Protein AF-A0A967KFQ9-F1 (afdb_monomer)

Radius of gyration: 28.05 Å; Cα contacts (8 Å, |Δi|>4): 22; chains: 1; bounding box: 62×22×81 Å

Foldseek 3Di:
DPPVVVVVVVVVVVVVVVVVVVVVVLVVVLVVVVVVVVVVVVVVLVVLVVVLVVLVVVLVCCVVLPDPSSVVSPCVPVSVVSVVVSVVSVVVSVCCVVPVVVPDDRDRD

Nearest PDB structures (foldseek):
  8cwy-assembly1_R  TM=4.198E-01  e=6.463E+00  synthetic construct

pLDDT: mean 77.13, std 8.77, range [54.19, 89.88]

Secondary structure (DSSP, 8-state):
--HHHHHHHHHHHHHHHHHHHHHHHHHHHHHHHHHHHHHHHHHHHHHHHHHHHHHHHHHHHHHTT-HHHHHH---HHHHHHHHHHHHHHHHHHHHHHH-GGGT------

Solvent-accessible surface area (backbone atoms only — not comparable to full-atom values): 6215 Å² total; per-residue (Å²): 129,66,68,68,56,53,54,54,49,52,52,55,51,50,52,54,50,51,55,57,58,53,52,50,59,49,52,53,50,52,51,54,52,50,53,53,50,54,56,50,48,56,53,50,50,59,48,50,54,51,51,46,56,52,48,53,54,51,50,56,40,39,76,71,44,51,66,75,58,21,75,60,54,90,47,66,66,58,59,54,52,50,52,52,51,48,55,53,48,53,53,49,54,51,47,42,72,77,41,45,70,83,80,52,81,83,82,83,124

Structure (mmCIF, N/CA/C/O backbone):
data_AF-A0A967KFQ9-F1
#
_entry.id   AF-A0A967KFQ9-F1
#
loop_
_atom_site.group_PDB
_atom_site.id
_atom_site.type_symbol
_atom_site.label_atom_id
_atom_site.label_alt_id
_atom_site.label_comp_id
_atom_site.label_asym_id
_atom_site.label_entity_id
_atom_site.label_seq_id
_atom_site.pdbx_PDB_ins_code
_atom_site.Cartn_x
_atom_site.Cartn_y
_atom_site.Cartn_z
_atom_site.occupancy
_atom_site.B_iso_or_equiv
_atom_site.auth_seq_id
_atom_site.auth_comp_id
_atom_site.auth_asym_id
_atom_site.auth_atom_id
_atom_site.pdbx_PDB_model_num
ATOM 1 N N . ALA A 1 1 ? 44.149 -0.921 -49.769 1.00 62.38 1 ALA A N 1
ATOM 2 C CA . ALA A 1 1 ? 43.468 -0.084 -48.752 1.00 62.38 1 ALA A CA 1
ATOM 3 C C . ALA A 1 1 ? 42.107 -0.629 -48.264 1.00 62.38 1 ALA A C 1
ATOM 5 O O . ALA A 1 1 ? 41.579 -0.087 -47.302 1.00 62.38 1 ALA A O 1
ATOM 6 N N . GLY A 1 2 ? 41.524 -1.682 -48.868 1.00 64.81 2 GLY A N 1
ATOM 7 C CA . GLY A 1 2 ? 40.179 -2.175 -48.503 1.00 64.81 2 GLY A CA 1
ATOM 8 C C . GLY A 1 2 ? 40.092 -3.061 -47.248 1.00 64.81 2 GLY A C 1
ATOM 9 O O . GLY A 1 2 ? 39.127 -2.945 -46.501 1.00 64.81 2 GLY A O 1
ATOM 10 N N . GLY A 1 3 ? 41.106 -3.890 -46.969 1.00 75.50 3 GLY A N 1
ATOM 11 C CA . GLY A 1 3 ? 41.063 -4.866 -45.864 1.00 75.50 3 GLY A CA 1
ATOM 12 C C . GLY A 1 3 ? 40.924 -4.244 -44.468 1.00 75.50 3 GLY A C 1
ATOM 13 O O . GLY A 1 3 ? 40.072 -4.661 -43.696 1.00 75.50 3 GLY A O 1
ATOM 14 N N . ALA A 1 4 ? 41.673 -3.176 -44.177 1.00 75.75 4 ALA A N 1
ATOM 15 C CA . ALA A 1 4 ? 41.640 -2.511 -42.868 1.00 75.75 4 ALA A CA 1
ATOM 16 C C . ALA A 1 4 ? 40.273 -1.880 -42.529 1.00 75.75 4 ALA A C 1
ATOM 18 O O . ALA A 1 4 ? 39.891 -1.807 -41.363 1.00 75.75 4 ALA A O 1
ATOM 19 N N . ARG A 1 5 ? 39.509 -1.448 -43.543 1.00 76.31 5 ARG A N 1
ATOM 20 C CA . ARG A 1 5 ? 38.165 -0.879 -43.349 1.00 76.31 5 ARG A CA 1
ATOM 21 C C . ARG A 1 5 ? 37.129 -1.946 -43.005 1.00 76.31 5 ARG A C 1
ATOM 23 O O . ARG A 1 5 ? 36.258 -1.685 -42.181 1.00 76.31 5 ARG A O 1
ATOM 30 N N . LEU A 1 6 ? 37.242 -3.136 -43.596 1.00 80.94 6 LEU A N 1
ATOM 31 C CA . LEU A 1 6 ? 36.346 -4.250 -43.297 1.00 80.94 6 LEU A CA 1
ATOM 32 C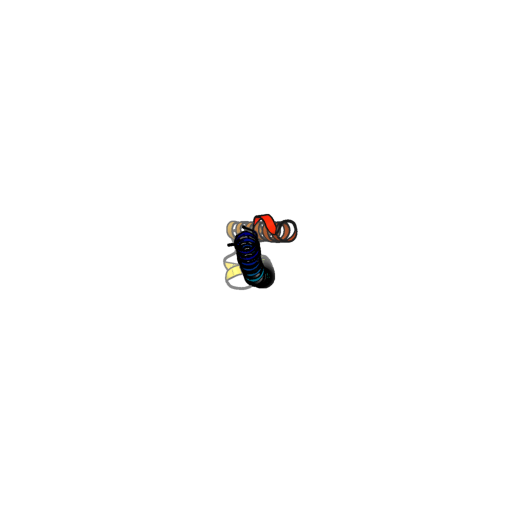 C . LEU A 1 6 ? 36.561 -4.750 -41.864 1.00 80.94 6 LEU A C 1
ATOM 34 O O . LEU A 1 6 ? 35.598 -4.897 -41.119 1.00 80.94 6 LEU A O 1
ATOM 38 N N . THR A 1 7 ? 37.817 -4.911 -41.441 1.00 84.94 7 THR A N 1
ATOM 39 C CA . THR A 1 7 ? 38.153 -5.333 -40.073 1.00 84.94 7 THR A CA 1
ATOM 40 C C . THR A 1 7 ? 37.659 -4.333 -39.026 1.00 84.94 7 THR A C 1
ATOM 42 O O . THR A 1 7 ? 37.055 -4.735 -38.038 1.00 84.94 7 THR A O 1
ATOM 45 N N . ALA A 1 8 ? 37.828 -3.027 -39.262 1.00 81.38 8 ALA A N 1
ATOM 46 C CA . ALA A 1 8 ? 37.325 -1.995 -38.354 1.00 81.38 8 ALA A CA 1
ATOM 47 C C . ALA A 1 8 ? 35.787 -1.969 -38.266 1.00 81.38 8 ALA A C 1
ATOM 49 O O . ALA A 1 8 ? 35.234 -1.695 -37.202 1.00 81.38 8 ALA A O 1
ATOM 50 N N . SER A 1 9 ? 35.093 -2.262 -39.371 1.00 84.56 9 SER A N 1
ATOM 51 C CA . SER A 1 9 ? 33.630 -2.367 -39.380 1.00 84.56 9 SER A CA 1
ATOM 52 C C . SER A 1 9 ? 33.153 -3.591 -38.603 1.00 84.56 9 SER A C 1
ATOM 54 O O . SER A 1 9 ? 32.226 -3.480 -37.807 1.00 84.56 9 SER A O 1
ATOM 56 N N . LEU A 1 10 ? 33.799 -4.744 -38.790 1.00 84.38 10 LEU A N 1
ATOM 57 C CA . LEU A 1 10 ? 33.460 -5.974 -38.073 1.00 84.38 10 LEU A CA 1
ATOM 58 C C . LEU A 1 10 ? 33.674 -5.819 -36.565 1.00 84.38 10 LEU A C 1
ATOM 60 O O . LEU A 1 10 ? 32.787 -6.171 -35.796 1.00 84.38 10 LEU A O 1
ATOM 64 N N . ASN A 1 11 ? 34.782 -5.199 -36.153 1.00 87.25 11 ASN A N 1
ATOM 65 C CA . ASN A 1 11 ? 35.071 -4.979 -34.736 1.00 87.25 11 ASN A CA 1
ATOM 66 C C . ASN A 1 11 ? 34.042 -4.054 -34.071 1.00 87.25 11 ASN A C 1
ATOM 68 O O . ASN A 1 11 ? 33.570 -4.336 -32.981 1.00 87.25 11 ASN A O 1
ATOM 72 N N . ARG A 1 12 ? 33.622 -2.985 -34.762 1.00 81.00 12 ARG A N 1
ATOM 73 C CA . ARG A 1 12 ? 32.589 -2.065 -34.258 1.00 81.00 12 ARG A CA 1
ATOM 74 C C . ARG A 1 12 ? 31.212 -2.723 -34.147 1.00 81.00 12 ARG A C 1
ATOM 76 O O . ARG A 1 12 ? 30.418 -2.358 -33.289 1.00 81.00 12 ARG A O 1
ATOM 83 N N . THR A 1 13 ? 30.921 -3.664 -35.042 1.00 84.31 13 THR A N 1
ATOM 84 C CA . THR A 1 13 ? 29.655 -4.408 -35.011 1.00 84.31 13 THR A CA 1
ATOM 85 C C . THR A 1 13 ? 29.659 -5.433 -33.875 1.00 84.31 13 THR A C 1
ATOM 87 O O . THR A 1 13 ? 28.629 -5.620 -33.242 1.00 84.31 13 THR A O 1
ATOM 90 N N . ALA A 1 14 ? 30.808 -6.052 -33.583 1.00 78.38 14 ALA A N 1
ATOM 91 C CA . ALA A 1 14 ? 30.977 -6.950 -32.440 1.00 78.38 14 ALA A CA 1
ATOM 92 C C . ALA A 1 14 ? 30.799 -6.212 -31.101 1.00 78.38 14 ALA A C 1
ATOM 94 O O . ALA A 1 14 ? 29.997 -6.654 -30.287 1.00 78.38 14 ALA A O 1
ATOM 95 N N . ASP A 1 15 ? 31.430 -5.044 -30.947 1.00 79.88 15 ASP A N 1
ATOM 96 C CA . ASP A 1 15 ? 31.256 -4.158 -29.782 1.00 79.88 15 ASP A CA 1
ATOM 97 C C . ASP A 1 15 ? 29.777 -3.801 -29.564 1.00 79.88 15 ASP A C 1
ATOM 99 O O . ASP A 1 15 ? 29.230 -3.953 -28.476 1.00 79.88 15 ASP A O 1
ATOM 103 N N . GLY A 1 16 ? 29.086 -3.380 -30.632 1.00 74.31 16 GLY A N 1
ATOM 104 C CA . GLY A 1 16 ? 27.672 -3.011 -30.552 1.00 74.31 16 GLY A CA 1
ATOM 105 C C . GLY A 1 16 ? 26.743 -4.182 -30.214 1.00 74.31 16 GLY A C 1
ATOM 106 O O . GLY A 1 16 ? 25.695 -3.968 -29.606 1.00 74.31 16 GLY A O 1
ATOM 107 N N . LEU A 1 17 ? 27.110 -5.411 -30.589 1.00 74.31 17 LEU A N 1
ATOM 108 C CA . LEU A 1 17 ? 26.368 -6.621 -30.227 1.00 74.31 17 LEU A CA 1
ATOM 109 C C . LEU A 1 17 ? 26.605 -7.027 -28.769 1.00 74.31 17 LEU A C 1
ATOM 111 O O . LEU A 1 17 ? 25.668 -7.495 -28.131 1.00 74.31 17 LEU A O 1
ATOM 115 N N . GLU A 1 18 ? 27.809 -6.826 -28.239 1.00 68.12 18 GLU A N 1
ATOM 116 C CA . GLU A 1 18 ? 28.143 -7.079 -26.833 1.00 68.12 18 GLU A CA 1
ATOM 117 C C . GLU A 1 18 ? 27.394 -6.111 -25.913 1.00 68.12 18 GLU A C 1
ATOM 119 O O . GLU A 1 18 ? 26.659 -6.549 -25.034 1.00 68.12 18 GLU A O 1
ATOM 124 N N . THR A 1 19 ? 27.418 -4.810 -26.218 1.00 69.25 19 THR A N 1
ATOM 125 C CA . THR A 1 19 ? 26.641 -3.811 -25.463 1.00 69.25 19 THR A CA 1
ATOM 126 C C . THR A 1 19 ? 25.128 -4.062 -25.555 1.00 69.25 19 THR A C 1
ATOM 128 O O . THR A 1 19 ? 24.396 -3.889 -24.581 1.00 69.25 19 THR A O 1
ATOM 131 N N . ALA A 1 20 ? 24.626 -4.504 -26.716 1.00 64.62 20 ALA A N 1
ATOM 132 C CA . ALA A 1 20 ? 23.217 -4.876 -26.869 1.00 64.62 20 ALA A CA 1
ATOM 133 C C . ALA A 1 20 ? 22.857 -6.159 -26.096 1.00 64.62 20 ALA A C 1
ATOM 135 O O . ALA A 1 20 ? 21.733 -6.286 -25.605 1.00 64.62 20 ALA A O 1
ATOM 136 N N . ALA A 1 21 ? 23.795 -7.101 -25.977 1.00 66.62 21 ALA A N 1
ATOM 137 C CA . ALA A 1 21 ? 23.633 -8.318 -25.193 1.00 66.62 21 ALA A CA 1
ATOM 138 C C . ALA A 1 21 ? 23.710 -8.057 -23.679 1.00 66.62 21 ALA A C 1
ATOM 140 O O . ALA A 1 21 ? 23.044 -8.767 -22.933 1.00 66.62 21 ALA A O 1
ATOM 141 N N . GLU A 1 22 ? 24.447 -7.037 -23.230 1.00 67.00 22 GLU A N 1
ATOM 142 C CA . GLU A 1 22 ? 24.538 -6.600 -21.825 1.00 67.00 22 GLU A CA 1
ATOM 143 C C . GLU A 1 22 ? 23.301 -5.817 -21.354 1.00 67.00 22 GLU A C 1
ATOM 145 O O . GLU A 1 22 ? 22.837 -6.002 -20.227 1.00 67.00 22 GLU A O 1
ATOM 150 N N . ALA A 1 23 ? 22.677 -5.037 -22.242 1.00 67.75 23 ALA A N 1
ATOM 151 C CA . ALA A 1 23 ? 21.453 -4.297 -21.925 1.00 67.75 23 ALA A CA 1
ATOM 152 C C . ALA A 1 23 ? 20.238 -5.209 -21.623 1.00 67.75 23 ALA A C 1
ATOM 154 O O . ALA A 1 23 ? 19.317 -4.825 -20.899 1.00 67.75 23 ALA A O 1
ATOM 155 N N . GLY A 1 24 ? 20.206 -6.431 -22.170 1.00 77.00 24 GLY A N 1
ATOM 156 C CA . GLY A 1 24 ? 19.116 -7.396 -21.955 1.00 77.00 24 GLY A CA 1
ATOM 157 C C . GLY A 1 24 ? 19.013 -7.925 -20.510 1.00 77.00 24 GLY A C 1
ATOM 158 O O . GLY A 1 24 ? 17.931 -7.863 -19.916 1.00 77.00 24 GLY A O 1
ATOM 159 N N . PRO A 1 25 ? 20.106 -8.444 -19.920 1.00 78.94 25 PRO A N 1
ATOM 160 C CA . PRO A 1 25 ? 20.179 -8.883 -18.526 1.00 78.94 25 PRO A CA 1
ATOM 161 C C . PRO A 1 25 ? 19.854 -7.790 -17.503 1.00 78.94 25 PRO A C 1
ATOM 163 O O . PRO A 1 25 ? 19.196 -8.064 -16.494 1.00 78.94 25 PRO A O 1
ATOM 166 N N . GLU A 1 26 ? 20.286 -6.556 -17.757 1.00 79.69 26 GLU A N 1
ATOM 167 C CA . GLU A 1 26 ? 20.023 -5.404 -16.890 1.00 79.69 26 GLU A CA 1
ATOM 168 C C . GLU A 1 26 ? 18.538 -5.035 -16.898 1.00 79.69 26 GLU A C 1
ATOM 170 O O . GLU A 1 26 ? 17.919 -4.933 -15.836 1.00 79.69 26 GLU A O 1
ATOM 175 N N . ALA A 1 27 ? 17.926 -4.952 -18.085 1.00 79.19 27 ALA A N 1
ATOM 176 C CA . ALA A 1 27 ? 16.492 -4.720 -18.227 1.00 79.19 27 ALA A CA 1
ATOM 177 C C . ALA A 1 27 ? 15.661 -5.826 -17.552 1.00 79.19 27 ALA A C 1
ATOM 179 O O . ALA A 1 27 ? 14.718 -5.532 -16.814 1.00 79.19 27 ALA A O 1
ATOM 180 N N . ALA A 1 28 ? 16.036 -7.098 -17.731 1.00 77.12 28 ALA A N 1
ATOM 181 C CA . ALA A 1 28 ? 15.375 -8.223 -17.067 1.00 77.12 28 ALA A CA 1
ATOM 182 C C . ALA A 1 28 ? 15.493 -8.142 -15.534 1.00 77.12 28 ALA A C 1
ATOM 184 O O . ALA A 1 28 ? 14.523 -8.381 -14.811 1.00 77.12 28 ALA A O 1
ATOM 185 N N . SER A 1 29 ? 16.663 -7.744 -15.031 1.00 82.69 29 SER A N 1
ATOM 186 C CA . SER A 1 29 ? 16.905 -7.560 -13.598 1.00 82.69 29 SER A CA 1
ATOM 187 C C . SER A 1 29 ? 16.116 -6.380 -13.024 1.00 82.69 29 SER A C 1
ATOM 189 O O . SER A 1 29 ? 15.581 -6.477 -11.918 1.00 82.69 29 SER A O 1
ATOM 191 N N . ALA A 1 30 ? 16.002 -5.277 -13.767 1.00 78.88 30 ALA A N 1
ATOM 192 C CA . ALA A 1 30 ? 15.198 -4.120 -13.385 1.00 78.88 30 ALA A CA 1
ATOM 193 C C . ALA A 1 30 ? 13.704 -4.473 -13.297 1.00 78.88 30 ALA A C 1
ATOM 195 O O . ALA A 1 30 ? 13.048 -4.112 -12.318 1.00 78.88 30 ALA A O 1
ATOM 196 N N . ILE A 1 31 ? 13.191 -5.244 -14.262 1.00 82.69 31 ILE A N 1
ATOM 197 C CA . ILE A 1 31 ? 11.809 -5.746 -14.257 1.00 82.69 31 ILE A CA 1
ATOM 198 C C . ILE A 1 31 ? 11.576 -6.667 -13.052 1.00 82.69 31 ILE A C 1
ATOM 200 O O . ILE A 1 31 ? 10.644 -6.444 -12.283 1.00 82.69 31 ILE A O 1
ATOM 204 N N . ALA A 1 32 ? 12.466 -7.632 -12.804 1.00 81.94 32 ALA A N 1
ATOM 205 C CA . ALA A 1 32 ? 12.342 -8.543 -11.663 1.00 81.94 32 ALA A CA 1
ATOM 206 C C . ALA A 1 32 ? 12.352 -7.805 -10.306 1.00 81.94 32 ALA A C 1
ATOM 208 O O . ALA A 1 32 ? 11.592 -8.138 -9.390 1.00 81.94 32 ALA A O 1
ATOM 209 N N . ARG A 1 33 ? 13.184 -6.762 -10.166 1.00 85.94 33 ARG A N 1
ATOM 210 C CA . ARG A 1 33 ? 13.193 -5.893 -8.976 1.00 85.94 33 ARG A CA 1
ATOM 211 C C . ARG A 1 33 ? 11.886 -5.113 -8.835 1.00 85.94 33 ARG A C 1
ATOM 213 O O . ARG A 1 33 ? 11.358 -5.038 -7.720 1.00 85.94 33 ARG A O 1
ATOM 220 N N . ALA A 1 34 ? 11.351 -4.572 -9.930 1.00 79.75 34 ALA A N 1
ATOM 221 C CA . ALA A 1 34 ? 10.066 -3.877 -9.934 1.00 79.75 34 ALA A CA 1
ATOM 222 C C . ALA A 1 34 ? 8.930 -4.811 -9.483 1.00 79.75 34 ALA A C 1
ATOM 224 O O . ALA A 1 34 ? 8.210 -4.471 -8.543 1.00 79.75 34 ALA A O 1
ATOM 225 N N . ASP A 1 35 ? 8.848 -6.023 -10.037 1.00 80.62 35 ASP A N 1
ATOM 226 C CA . ASP A 1 35 ? 7.853 -7.031 -9.648 1.00 80.62 35 ASP A CA 1
ATOM 227 C C . ASP A 1 35 ? 7.947 -7.390 -8.159 1.00 80.62 35 ASP A C 1
ATOM 229 O O . ASP A 1 35 ? 6.941 -7.420 -7.444 1.00 80.62 35 ASP A O 1
ATOM 233 N N . SER A 1 36 ? 9.165 -7.604 -7.651 1.00 85.50 36 SER A N 1
ATOM 234 C CA . SER A 1 36 ? 9.379 -7.920 -6.233 1.00 85.50 36 SER A CA 1
ATOM 235 C C . SER A 1 36 ? 8.954 -6.776 -5.300 1.00 85.50 36 SER A C 1
ATOM 237 O O . SER A 1 36 ? 8.403 -7.012 -4.216 1.00 85.50 36 SER A O 1
ATOM 239 N N . THR A 1 37 ? 9.153 -5.531 -5.738 1.00 86.44 37 THR A N 1
ATOM 240 C 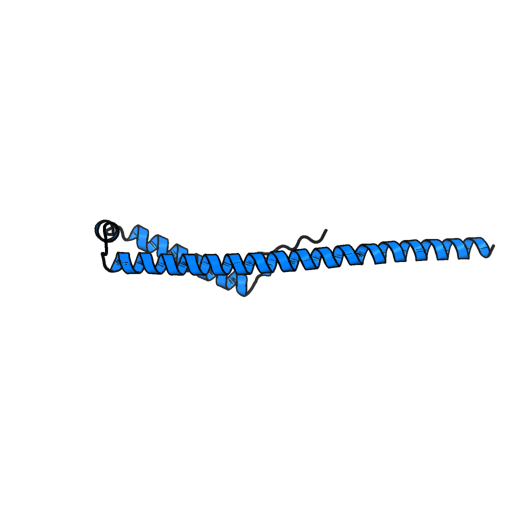CA . THR A 1 37 ? 8.767 -4.328 -4.997 1.00 86.44 37 THR A CA 1
ATOM 241 C C . THR A 1 37 ? 7.248 -4.181 -4.987 1.00 86.44 37 THR A C 1
ATOM 243 O O . THR A 1 37 ? 6.665 -3.999 -3.919 1.00 86.44 37 THR A O 1
ATOM 246 N N . LEU A 1 38 ? 6.585 -4.364 -6.132 1.00 81.06 38 LEU A N 1
ATOM 247 C CA . LEU A 1 38 ? 5.122 -4.363 -6.231 1.00 81.06 38 LEU A CA 1
ATOM 248 C C . LEU A 1 38 ? 4.494 -5.452 -5.349 1.00 81.06 38 LEU A C 1
ATOM 250 O O . LEU A 1 38 ? 3.553 -5.188 -4.599 1.00 81.06 38 LEU A O 1
ATOM 254 N N . ALA A 1 39 ? 5.059 -6.661 -5.353 1.00 85.88 39 ALA A N 1
ATOM 255 C CA . ALA A 1 39 ? 4.600 -7.742 -4.486 1.00 85.88 39 ALA A CA 1
ATOM 256 C C . ALA A 1 39 ? 4.777 -7.415 -2.991 1.00 85.88 39 ALA A C 1
ATOM 258 O O . ALA A 1 39 ? 3.936 -7.779 -2.166 1.00 85.88 39 ALA A O 1
ATOM 259 N N . SER A 1 40 ? 5.865 -6.738 -2.617 1.00 88.12 40 SER A N 1
ATOM 260 C CA . SER A 1 40 ? 6.102 -6.298 -1.236 1.00 88.12 40 SER A CA 1
ATOM 261 C C . SER A 1 40 ? 5.101 -5.225 -0.808 1.00 88.12 40 SER A C 1
ATOM 263 O O . SER A 1 40 ? 4.550 -5.310 0.286 1.00 88.12 40 SER A O 1
ATOM 265 N N . LEU A 1 41 ? 4.781 -4.280 -1.692 1.00 82.44 41 LEU A N 1
ATOM 266 C CA . LEU A 1 41 ? 3.789 -3.236 -1.430 1.00 82.44 41 LEU A CA 1
ATOM 267 C C . LEU A 1 41 ? 2.383 -3.792 -1.250 1.00 82.44 41 LEU A C 1
ATOM 269 O O . LEU A 1 41 ? 1.705 -3.403 -0.303 1.00 82.44 41 LEU A O 1
ATOM 273 N N . ASN A 1 42 ? 1.973 -4.757 -2.076 1.00 82.81 42 ASN A N 1
ATOM 274 C CA . ASN A 1 42 ? 0.680 -5.422 -1.90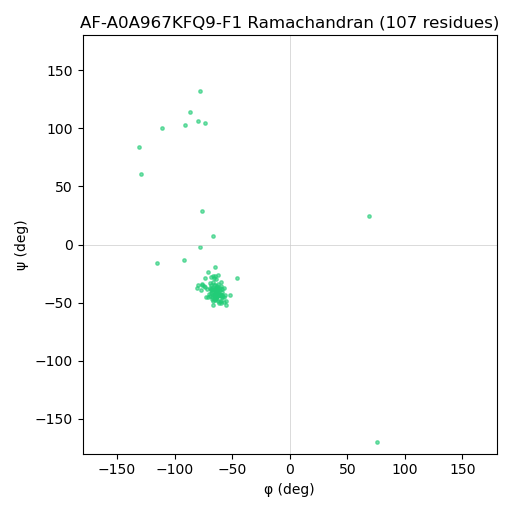8 1.00 82.81 42 ASN A CA 1
ATOM 275 C C . ASN A 1 42 ? 0.566 -6.107 -0.535 1.00 82.81 42 ASN A C 1
ATOM 277 O O . ASN A 1 42 ? -0.465 -6.007 0.130 1.00 82.81 42 ASN A O 1
ATOM 281 N N . ARG A 1 43 ? 1.638 -6.759 -0.061 1.00 89.88 43 ARG A N 1
ATOM 282 C CA . ARG A 1 43 ? 1.665 -7.364 1.286 1.00 89.88 43 ARG A CA 1
ATOM 283 C C . ARG A 1 43 ? 1.622 -6.318 2.398 1.00 89.88 43 ARG A C 1
ATOM 285 O O . ARG A 1 43 ? 0.953 -6.540 3.411 1.00 89.88 43 ARG A O 1
ATOM 292 N N . THR A 1 44 ? 2.323 -5.200 2.224 1.00 84.12 44 THR A N 1
ATOM 293 C CA . THR A 1 44 ? 2.297 -4.083 3.175 1.00 84.12 44 THR A CA 1
ATOM 294 C C . THR A 1 44 ? 0.903 -3.468 3.246 1.00 84.12 44 THR A C 1
ATOM 296 O O . THR A 1 44 ? 0.384 -3.335 4.349 1.00 84.12 44 THR A O 1
ATOM 299 N N . SER A 1 45 ? 0.253 -3.207 2.106 1.00 84.25 45 SER A N 1
ATOM 300 C CA . SER A 1 45 ? -1.133 -2.721 2.047 1.00 84.25 45 SER A CA 1
ATOM 301 C C . SER A 1 45 ? -2.074 -3.651 2.809 1.00 84.25 45 SER A C 1
ATOM 303 O O . SER A 1 45 ? -2.715 -3.226 3.760 1.00 84.25 45 SER A O 1
ATOM 305 N N . ALA A 1 46 ? -2.044 -4.954 2.512 1.00 85.75 46 ALA A N 1
ATOM 306 C CA . ALA A 1 46 ? -2.883 -5.932 3.205 1.00 85.75 46 ALA A CA 1
ATOM 307 C C . ALA A 1 46 ? -2.593 -6.033 4.717 1.00 85.75 46 ALA A C 1
ATOM 309 O O . ALA A 1 46 ? -3.439 -6.467 5.500 1.00 85.75 46 ALA A O 1
ATOM 310 N N . THR A 1 47 ? -1.375 -5.697 5.149 1.00 87.62 47 THR A N 1
ATOM 311 C CA . THR A 1 47 ? -1.014 -5.643 6.574 1.00 87.62 47 THR A CA 1
ATOM 312 C C . THR A 1 47 ? -1.552 -4.385 7.240 1.00 87.62 47 THR A C 1
ATOM 314 O O . THR A 1 47 ? -2.043 -4.472 8.364 1.00 87.62 47 THR A O 1
ATOM 317 N N . LEU A 1 48 ? -1.507 -3.252 6.542 1.00 82.44 48 LEU A N 1
ATOM 318 C CA . LEU A 1 48 ? -2.089 -1.994 6.997 1.00 82.44 48 LEU A CA 1
ATOM 319 C C . LEU A 1 48 ? -3.613 -2.102 7.104 1.00 82.44 48 LEU A C 1
ATOM 321 O O . LEU A 1 48 ? -4.149 -1.756 8.150 1.00 82.44 48 LEU A O 1
ATOM 325 N N . ASP A 1 49 ? -4.285 -2.699 6.117 1.00 81.06 49 ASP A N 1
ATOM 326 C CA . ASP A 1 49 ? -5.737 -2.934 6.149 1.00 81.06 49 ASP A CA 1
ATOM 327 C C . ASP A 1 49 ? -6.150 -3.749 7.387 1.00 81.06 49 ASP A C 1
ATOM 329 O O . ASP A 1 49 ? -7.080 -3.401 8.114 1.00 81.06 49 ASP A O 1
ATOM 333 N N . ARG A 1 50 ? -5.400 -4.817 7.695 1.00 87.81 50 ARG A N 1
ATOM 334 C CA . ARG A 1 50 ? -5.623 -5.625 8.906 1.00 87.81 50 ARG A CA 1
ATOM 335 C C . ARG A 1 50 ? -5.376 -4.844 10.194 1.00 87.81 50 ARG A C 1
ATOM 337 O O . ARG A 1 50 ? -6.086 -5.059 11.179 1.00 87.81 50 ARG A O 1
ATOM 344 N N . ALA A 1 51 ? -4.364 -3.979 10.214 1.00 81.56 51 ALA A N 1
ATOM 345 C CA . ALA A 1 51 ? -4.071 -3.138 11.368 1.00 81.56 51 ALA A CA 1
ATOM 346 C C . ALA A 1 51 ? -5.199 -2.125 11.612 1.00 81.56 51 ALA A C 1
ATOM 348 O O . ALA A 1 51 ? -5.635 -1.996 12.754 1.00 81.56 51 ALA A O 1
ATOM 349 N N . VAL A 1 52 ? -5.722 -1.492 10.554 1.00 83.94 52 VAL A N 1
ATOM 350 C CA . VAL A 1 52 ? -6.885 -0.591 10.621 1.00 83.94 52 VAL A CA 1
ATOM 351 C C . VAL A 1 52 ? -8.113 -1.330 11.147 1.00 83.94 52 VAL A C 1
ATOM 353 O O . VAL A 1 52 ? -8.676 -0.906 12.149 1.00 83.94 52 VAL A O 1
ATOM 356 N N . GLY A 1 53 ? -8.466 -2.492 10.589 1.00 85.12 53 GLY A N 1
ATOM 357 C CA . GLY A 1 53 ? -9.625 -3.253 11.082 1.00 85.12 53 GLY A CA 1
ATOM 358 C C . GLY A 1 53 ? -9.480 -3.718 12.542 1.00 85.12 53 GLY A C 1
ATOM 359 O O . GLY A 1 53 ? -10.442 -3.736 13.316 1.00 85.12 53 GLY A O 1
ATOM 360 N N . SER A 1 54 ? -8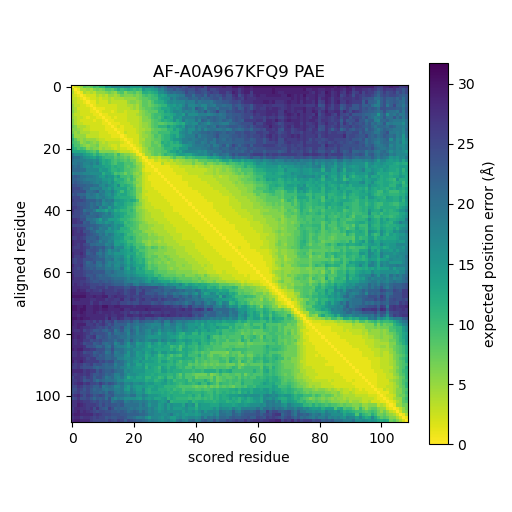.256 -4.049 12.969 1.00 84.94 54 SER A N 1
ATOM 361 C CA . SER A 1 54 ? -7.973 -4.366 14.378 1.00 84.94 54 SER A CA 1
ATOM 362 C C . SER A 1 54 ? -8.155 -3.139 15.276 1.00 84.94 54 SER A C 1
ATOM 364 O O . SER A 1 54 ? -8.676 -3.251 16.385 1.00 84.94 54 SER A O 1
ATOM 366 N N . LEU A 1 55 ? -7.753 -1.966 14.787 1.00 80.00 55 LEU A N 1
ATOM 367 C CA . LEU A 1 55 ? -7.891 -0.688 15.473 1.00 80.00 55 LEU A CA 1
ATOM 368 C C . LEU A 1 55 ? -9.356 -0.291 15.647 1.00 80.00 55 LEU A C 1
ATOM 370 O O . LEU A 1 55 ? -9.769 0.031 16.759 1.00 80.00 55 LEU A O 1
ATOM 374 N N . GLU A 1 56 ? -10.148 -0.395 14.580 1.00 79.25 56 GLU A N 1
ATOM 375 C CA . GLU A 1 56 ? -11.599 -0.185 14.598 1.00 79.25 56 GLU A CA 1
ATOM 376 C C . GLU A 1 56 ? -12.276 -1.102 15.618 1.00 79.25 56 GLU A C 1
ATOM 378 O O . GLU A 1 56 ? -13.099 -0.658 16.416 1.00 79.25 56 GLU A O 1
ATOM 383 N N . THR A 1 57 ? -11.869 -2.373 15.671 1.00 83.81 57 THR A N 1
ATOM 384 C CA . THR A 1 57 ? -12.396 -3.333 16.651 1.00 83.81 57 THR A CA 1
ATOM 385 C C . THR A 1 57 ? -12.080 -2.910 18.088 1.00 83.81 57 THR A C 1
ATOM 387 O O . THR A 1 57 ? -12.931 -3.021 18.972 1.00 83.81 57 THR A O 1
ATOM 390 N N . VAL A 1 58 ? -10.863 -2.423 18.351 1.00 80.94 58 VAL A N 1
ATOM 391 C CA . VAL A 1 58 ? -10.477 -1.917 19.678 1.00 80.94 58 VAL A CA 1
ATOM 392 C C . VAL A 1 58 ? -11.287 -0.672 20.043 1.00 80.94 58 VAL A C 1
ATOM 394 O O . VAL A 1 58 ? -11.785 -0.597 21.166 1.00 80.94 58 VAL A O 1
ATOM 397 N N . LEU A 1 59 ? -11.470 0.262 19.107 1.00 76.00 59 LEU A N 1
ATOM 398 C CA . LEU A 1 59 ? -12.273 1.473 19.305 1.00 76.00 59 LEU A CA 1
ATOM 399 C C . LEU A 1 59 ? -13.745 1.151 19.579 1.00 76.00 59 LEU A C 1
ATOM 401 O O . LEU A 1 59 ? -14.308 1.675 20.534 1.00 76.00 59 LEU A O 1
ATOM 405 N N . ALA A 1 60 ? -14.344 0.225 18.833 1.00 79.56 60 ALA A N 1
ATOM 406 C CA . ALA A 1 60 ? -15.727 -0.192 19.054 1.00 79.56 60 ALA A CA 1
ATOM 407 C C . ALA A 1 60 ? -15.924 -0.828 20.442 1.00 79.56 60 ALA A C 1
ATOM 409 O O . ALA A 1 60 ? -16.922 -0.591 21.121 1.00 79.56 60 ALA A O 1
ATOM 410 N N . ARG A 1 61 ? -14.960 -1.632 20.908 1.00 77.38 61 ARG A N 1
ATOM 411 C CA . ARG A 1 61 ? -14.998 -2.205 22.267 1.00 77.38 61 ARG A CA 1
ATOM 412 C C . ARG A 1 61 ? -14.824 -1.137 23.347 1.00 77.38 61 ARG A C 1
ATOM 414 O O . ARG A 1 61 ? -15.439 -1.242 24.409 1.00 77.38 61 ARG A O 1
ATOM 421 N N . LEU A 1 62 ? -14.009 -0.122 23.066 1.00 75.00 62 LEU A N 1
ATOM 422 C CA . LEU A 1 62 ? -13.792 1.027 23.937 1.00 75.00 62 LEU A CA 1
ATOM 423 C C . LEU A 1 62 ? -15.077 1.857 24.098 1.00 75.00 62 LEU A C 1
ATOM 425 O O . LEU A 1 62 ? -15.470 2.132 25.227 1.00 75.00 62 LEU A O 1
ATOM 429 N N . GLU A 1 63 ? -15.769 2.172 22.997 1.00 71.56 63 GLU A N 1
ATOM 430 C CA . GLU A 1 63 ? -17.064 2.877 22.997 1.00 71.56 63 GLU A CA 1
ATOM 431 C C . GLU A 1 63 ? -18.129 2.153 23.827 1.00 71.56 63 GLU A C 1
ATOM 433 O O . GLU A 1 63 ? -18.912 2.785 24.535 1.00 71.56 63 GLU A O 1
ATOM 438 N N . ARG A 1 64 ? -18.139 0.815 23.782 1.00 79.81 64 ARG A N 1
ATOM 439 C CA . ARG A 1 64 ? -19.052 -0.019 24.582 1.00 79.81 64 ARG A CA 1
ATOM 440 C C . ARG A 1 64 ? -18.633 -0.162 26.048 1.00 79.81 64 ARG A C 1
ATOM 442 O O . ARG A 1 64 ? -19.338 -0.813 26.816 1.00 79.81 64 ARG A O 1
ATOM 449 N N . GLY A 1 65 ? -17.502 0.420 26.449 1.00 72.81 65 GLY A N 1
ATOM 450 C CA . GLY A 1 65 ? -17.009 0.362 27.823 1.00 72.81 65 GLY A CA 1
ATOM 451 C C . GLY A 1 65 ? -16.534 -1.030 28.253 1.00 72.81 65 GLY A C 1
ATOM 452 O O . GLY A 1 65 ? -16.521 -1.333 29.445 1.00 72.81 65 GLY A O 1
ATOM 453 N N . GLU A 1 66 ? -16.139 -1.896 27.316 1.00 73.81 66 GLU A N 1
ATOM 454 C CA . GLU A 1 66 ? -15.731 -3.267 27.629 1.00 73.81 66 GLU A CA 1
ATOM 455 C C . GLU A 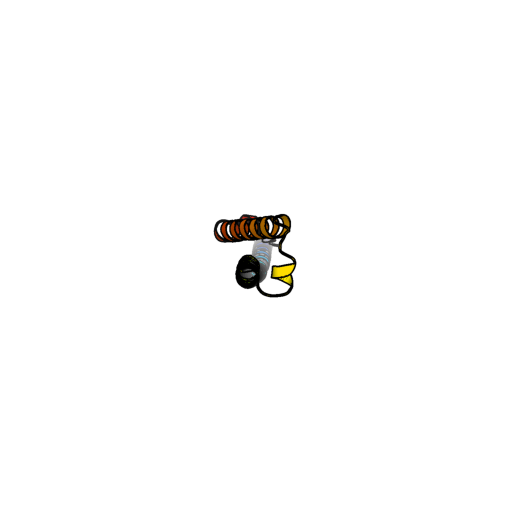1 66 ? -14.299 -3.338 28.201 1.00 73.81 66 GLU A C 1
ATOM 4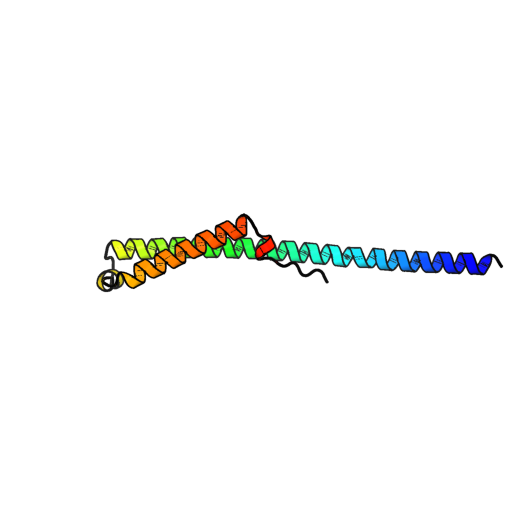57 O O . GLU A 1 66 ? -13.337 -2.818 27.632 1.00 73.81 66 GLU A O 1
ATOM 462 N N . GLY A 1 67 ? -14.131 -4.067 29.310 1.00 72.06 67 GLY A N 1
ATOM 463 C CA . GLY A 1 67 ? -12.825 -4.360 29.915 1.00 72.06 67 GLY A CA 1
ATOM 464 C C . GLY A 1 67 ? -12.190 -3.198 30.694 1.00 72.06 67 GLY A C 1
ATOM 465 O O . GLY A 1 67 ? -12.810 -2.174 30.969 1.00 72.06 67 GLY A O 1
ATOM 466 N N . THR A 1 68 ? -10.918 -3.357 31.071 1.00 68.44 68 THR A N 1
ATOM 467 C CA . THR A 1 68 ? -10.152 -2.348 31.830 1.00 68.44 68 THR A CA 1
ATOM 468 C C . THR A 1 68 ? -9.883 -1.071 31.029 1.00 68.44 68 THR A C 1
ATOM 470 O O . THR A 1 68 ? -9.773 0.000 31.616 1.00 68.44 68 THR A O 1
ATOM 473 N N . LEU A 1 69 ? -9.834 -1.159 29.693 1.00 63.28 69 LEU A N 1
ATOM 474 C CA . LEU A 1 69 ? -9.730 -0.003 28.793 1.00 63.28 69 LEU A CA 1
ATOM 475 C C . LEU A 1 69 ? -11.036 0.797 28.725 1.00 63.28 69 LEU A C 1
ATOM 477 O O . LEU A 1 69 ? -10.980 2.022 28.748 1.00 63.28 69 LEU A O 1
ATOM 481 N N . GLY A 1 70 ? -12.197 0.134 28.733 1.00 60.97 70 GLY A N 1
ATOM 482 C CA . GLY A 1 70 ? -13.496 0.798 28.868 1.00 60.97 70 GLY A CA 1
ATOM 483 C C . GLY A 1 70 ? -13.627 1.587 30.175 1.00 60.97 70 GLY A C 1
ATOM 484 O O . GLY A 1 70 ? -14.149 2.698 30.177 1.00 60.97 70 GLY A O 1
ATOM 485 N N . GLN A 1 71 ? -13.046 1.079 31.270 1.00 62.34 71 GLN A N 1
ATOM 486 C CA . GLN A 1 71 ? -12.943 1.818 32.538 1.00 62.34 71 GLN A CA 1
ATOM 487 C C . GLN A 1 71 ? -11.948 2.997 32.487 1.00 62.34 71 GLN A C 1
ATOM 489 O O . GLN A 1 71 ? -12.091 3.945 33.258 1.00 62.34 71 GLN A O 1
ATOM 494 N N . LEU A 1 72 ? -10.966 2.969 31.575 1.00 59.91 72 LEU A N 1
ATOM 495 C CA . LEU A 1 72 ? -9.956 4.021 31.376 1.00 59.91 72 LEU A CA 1
ATOM 496 C C . LEU A 1 72 ? -10.365 5.072 30.316 1.00 59.91 72 LEU A C 1
ATOM 498 O O . LEU A 1 72 ? -9.749 6.133 30.235 1.00 59.91 72 LEU A O 1
ATOM 502 N N . SER A 1 73 ? -11.408 4.794 29.522 1.00 57.75 73 SER A N 1
ATOM 503 C CA . SER A 1 73 ? -11.815 5.505 28.294 1.00 57.75 73 SER A CA 1
ATOM 504 C C . SER A 1 73 ? -12.319 6.944 28.468 1.00 57.75 73 SER A C 1
ATOM 506 O O . SER A 1 73 ? -12.775 7.562 27.508 1.00 57.75 73 SER A O 1
ATOM 508 N N . ARG A 1 74 ? -12.231 7.543 29.655 1.00 55.00 74 ARG A N 1
ATOM 509 C CA . ARG A 1 74 ? -12.710 8.916 29.893 1.00 55.00 74 ARG A CA 1
ATOM 510 C C . ARG A 1 74 ? -11.777 10.001 29.325 1.00 55.00 74 ARG A C 1
ATOM 512 O O . ARG A 1 74 ? -11.674 11.082 29.898 1.00 55.00 74 ARG A O 1
ATOM 519 N N . ASN A 1 75 ? -11.039 9.694 28.260 1.00 60.31 75 ASN A N 1
ATOM 520 C CA . ASN A 1 75 ? -10.103 10.597 27.604 1.00 60.31 75 ASN A CA 1
ATOM 521 C C . ASN A 1 75 ? -10.361 10.583 26.092 1.00 60.31 75 ASN A C 1
ATOM 523 O O . ASN A 1 75 ? -9.699 9.869 25.334 1.00 60.31 75 ASN A O 1
ATOM 527 N N . ASP A 1 76 ? -11.328 11.399 25.673 1.00 65.38 76 ASP A N 1
ATOM 528 C CA . ASP A 1 76 ? -11.751 11.619 24.280 1.00 65.38 76 ASP A CA 1
ATOM 529 C C . ASP A 1 76 ? -10.561 11.828 23.324 1.00 65.38 76 ASP A C 1
ATOM 531 O O . ASP A 1 76 ? -10.590 11.439 22.158 1.00 65.38 76 ASP A O 1
ATOM 535 N N . SER A 1 77 ? -9.460 12.373 23.846 1.00 70.25 77 SER A N 1
ATOM 536 C CA . SER A 1 77 ? -8.187 12.597 23.163 1.00 70.25 77 SER A CA 1
ATOM 537 C C . SER A 1 77 ? -7.621 11.352 22.466 1.00 70.25 77 SER A C 1
ATOM 539 O O . SER A 1 77 ? -7.128 11.454 21.343 1.00 70.25 77 SER A O 1
ATOM 541 N N . LEU A 1 78 ? -7.660 10.178 23.112 1.00 69.25 78 LEU A N 1
ATOM 542 C CA . LEU A 1 78 ? -7.072 8.956 22.549 1.00 69.25 78 LEU A CA 1
ATOM 543 C C . LEU A 1 78 ? -7.917 8.434 21.388 1.00 69.25 78 LEU A C 1
ATOM 545 O O . LEU A 1 78 ? -7.368 8.150 20.328 1.00 69.25 78 LEU A O 1
ATOM 549 N N . TYR A 1 79 ? -9.239 8.396 21.568 1.00 67.88 79 TYR A N 1
ATOM 550 C CA . TYR A 1 79 ? -10.189 8.030 20.520 1.00 67.88 79 TYR A CA 1
ATOM 551 C C . TYR A 1 79 ? -10.034 8.939 19.294 1.00 67.88 79 TYR A C 1
ATOM 553 O O . TYR A 1 79 ? -9.842 8.465 18.176 1.00 67.88 79 TYR A O 1
ATOM 561 N N . VAL A 1 80 ? -10.018 10.257 19.512 1.00 77.81 80 VAL A N 1
ATOM 562 C CA . VAL A 1 80 ? -9.881 11.255 18.446 1.00 77.81 80 VAL A CA 1
ATOM 563 C C . VAL A 1 80 ? -8.556 11.106 17.691 1.00 77.81 80 VAL A C 1
ATOM 565 O O . VAL A 1 80 ? -8.536 11.179 16.463 1.00 77.81 80 VAL A O 1
ATOM 568 N N . ASN A 1 81 ? -7.443 10.886 18.395 1.00 79.50 81 ASN A N 1
ATOM 569 C CA . ASN A 1 81 ? -6.138 10.720 17.753 1.00 79.50 81 ASN A CA 1
ATOM 570 C C . ASN A 1 81 ? -6.051 9.419 16.949 1.00 79.50 81 ASN A C 1
ATOM 572 O O . ASN A 1 81 ? -5.475 9.416 15.862 1.00 79.50 81 ASN A O 1
ATOM 576 N N . LEU A 1 82 ? -6.645 8.339 17.456 1.00 74.44 82 LEU A N 1
ATOM 577 C CA . LEU A 1 82 ? -6.665 7.049 16.775 1.00 74.44 82 LEU A CA 1
ATOM 578 C C . LEU A 1 82 ? -7.527 7.097 15.514 1.00 74.44 82 LEU A C 1
ATOM 580 O O . LEU A 1 82 ? -7.100 6.622 14.465 1.00 74.44 82 LEU A O 1
ATOM 584 N N . ASN A 1 83 ? -8.688 7.750 15.598 1.00 78.06 83 ASN A N 1
ATOM 585 C CA . ASN A 1 83 ? -9.566 7.948 14.454 1.00 78.06 83 ASN A CA 1
ATOM 586 C C . ASN A 1 83 ? -8.886 8.798 13.364 1.00 78.06 83 ASN A C 1
ATOM 588 O O . ASN A 1 83 ? -8.864 8.417 12.198 1.00 78.06 83 ASN A O 1
ATOM 592 N N . ARG A 1 84 ? -8.212 9.900 13.738 1.00 85.62 84 ARG A N 1
ATOM 593 C CA . ARG A 1 84 ? -7.411 10.692 12.779 1.00 85.62 84 ARG A CA 1
ATOM 594 C C . ARG A 1 84 ? -6.276 9.890 12.147 1.00 85.62 84 ARG A C 1
ATOM 596 O O . ARG A 1 84 ? -5.958 10.109 10.978 1.00 85.62 84 ARG A O 1
ATOM 603 N N . ALA A 1 85 ? -5.631 9.009 12.911 1.00 81.56 85 ALA A N 1
ATOM 604 C CA . ALA A 1 85 ? -4.565 8.160 12.391 1.00 81.56 85 ALA A CA 1
ATOM 605 C C . ALA A 1 85 ? -5.106 7.149 11.369 1.00 81.56 85 ALA A C 1
ATOM 607 O O . ALA A 1 85 ? -4.508 7.003 10.304 1.00 81.56 85 ALA A O 1
ATOM 608 N N . ALA A 1 86 ? -6.250 6.518 11.657 1.00 80.75 86 ALA A N 1
ATOM 609 C CA . ALA A 1 86 ? -6.931 5.615 10.732 1.00 80.75 86 ALA A CA 1
ATOM 610 C C . ALA A 1 86 ? -7.320 6.334 9.431 1.00 80.75 86 ALA A C 1
ATOM 612 O O . ALA A 1 86 ? -6.952 5.892 8.347 1.00 80.75 86 ALA A O 1
ATOM 613 N N . GLU A 1 87 ? -7.942 7.508 9.540 1.00 87.06 87 GLU A N 1
ATOM 614 C CA . GLU A 1 87 ? -8.361 8.310 8.387 1.00 87.06 87 GLU A CA 1
ATOM 615 C C . GLU A 1 87 ? -7.162 8.795 7.543 1.00 87.0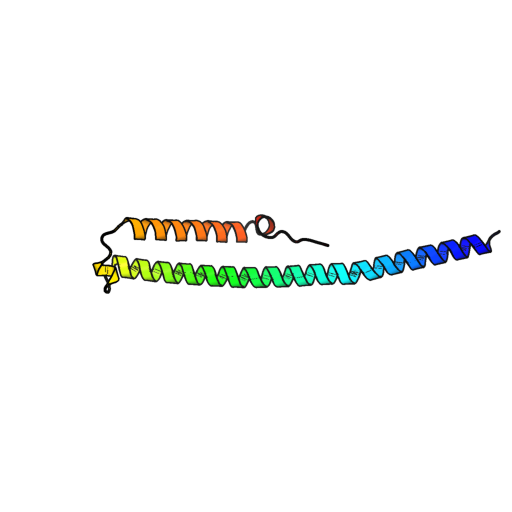6 87 GLU A C 1
ATOM 617 O O . GLU A 1 87 ? -7.208 8.842 6.315 1.00 87.06 87 GLU A O 1
ATOM 622 N N . SER A 1 88 ? -6.043 9.145 8.186 1.00 87.31 88 SER A N 1
ATOM 623 C CA . SER A 1 88 ? -4.807 9.517 7.480 1.00 87.31 88 SER A CA 1
ATOM 624 C C . SER A 1 88 ? -4.189 8.330 6.740 1.00 87.31 88 SER A C 1
ATOM 626 O O . SER A 1 88 ? -3.662 8.497 5.639 1.00 87.31 88 SER A O 1
ATOM 628 N N . LEU A 1 89 ? -4.259 7.135 7.330 1.00 82.88 89 LEU A N 1
ATOM 629 C CA . LEU A 1 89 ? -3.762 5.910 6.717 1.00 82.88 89 LEU A CA 1
ATOM 630 C C . LEU A 1 89 ? -4.628 5.486 5.525 1.00 82.88 89 LEU A C 1
ATOM 632 O O . LEU A 1 89 ? -4.082 5.157 4.476 1.00 82.88 89 LEU A O 1
ATOM 636 N N . GLU A 1 90 ? -5.952 5.565 5.643 1.00 81.06 90 GLU A N 1
ATOM 637 C CA . GLU A 1 90 ? -6.881 5.289 4.540 1.00 81.06 90 GLU A CA 1
ATOM 638 C C . GLU A 1 90 ? -6.622 6.212 3.340 1.00 81.06 90 GLU A C 1
ATOM 640 O O . GLU A 1 90 ? -6.518 5.750 2.200 1.00 81.06 90 GLU A O 1
ATOM 645 N N . ARG A 1 91 ? -6.427 7.514 3.593 1.00 88.38 91 ARG A N 1
ATOM 646 C CA . ARG A 1 91 ? -6.052 8.483 2.550 1.00 88.38 91 ARG A CA 1
ATOM 647 C C . ARG A 1 91 ? -4.733 8.116 1.877 1.00 88.38 91 ARG A C 1
ATOM 649 O O . ARG A 1 91 ? -4.640 8.182 0.655 1.00 88.38 91 ARG A O 1
ATOM 656 N N . LEU A 1 92 ? -3.726 7.719 2.656 1.00 85.62 92 LEU A N 1
ATOM 657 C CA . LEU A 1 92 ? -2.429 7.308 2.120 1.00 85.62 92 LEU A CA 1
ATOM 658 C C . LEU A 1 92 ? -2.546 6.051 1.251 1.00 85.62 92 LEU A C 1
ATOM 660 O O . LEU A 1 92 ? -1.963 6.004 0.173 1.00 85.62 92 LEU A O 1
ATOM 664 N N . LEU A 1 93 ? -3.290 5.041 1.706 1.00 80.94 93 LEU A N 1
ATOM 665 C CA . LEU A 1 93 ? -3.506 3.802 0.956 1.00 80.94 93 LEU A CA 1
ATOM 666 C C . LEU A 1 93 ? -4.270 4.061 -0.344 1.00 80.94 93 LEU A C 1
ATOM 668 O O . LEU A 1 93 ? -3.908 3.522 -1.390 1.00 80.94 93 LEU A O 1
ATOM 672 N N . THR A 1 94 ? -5.278 4.930 -0.290 1.00 86.25 94 THR A N 1
ATOM 673 C CA . THR A 1 94 ? -6.037 5.358 -1.469 1.00 86.25 94 THR A CA 1
ATOM 674 C C . THR A 1 94 ? -5.130 6.069 -2.470 1.00 86.25 94 THR A C 1
ATOM 676 O O . THR A 1 94 ? -5.067 5.660 -3.629 1.00 86.25 94 THR A O 1
ATOM 679 N N . ASP A 1 95 ? -4.350 7.056 -2.021 1.00 87.06 95 ASP A N 1
ATOM 680 C CA . ASP A 1 95 ? -3.432 7.794 -2.895 1.00 87.06 95 ASP A CA 1
ATOM 681 C C . ASP A 1 95 ? -2.305 6.908 -3.441 1.00 87.06 95 ASP A C 1
ATOM 683 O O . ASP A 1 95 ? -1.902 7.054 -4.588 1.00 87.06 95 ASP A O 1
ATOM 687 N N . LEU A 1 96 ? -1.813 5.934 -2.672 1.00 82.62 96 LEU A N 1
ATOM 688 C CA . LEU A 1 96 ? -0.842 4.957 -3.166 1.00 82.62 96 LEU A CA 1
ATOM 689 C C . LEU A 1 96 ? -1.439 4.075 -4.272 1.00 82.62 96 LEU A C 1
ATOM 691 O O . LEU A 1 96 ? -0.746 3.755 -5.238 1.00 82.62 96 LEU A O 1
ATOM 695 N N . ARG A 1 97 ? -2.711 3.677 -4.135 1.00 78.94 97 ARG A N 1
ATOM 696 C CA . ARG A 1 97 ? -3.414 2.844 -5.120 1.00 78.94 97 ARG A CA 1
ATOM 697 C C . ARG A 1 97 ? -3.690 3.606 -6.415 1.00 78.94 97 ARG A C 1
ATOM 699 O O . ARG A 1 97 ? -3.609 3.016 -7.488 1.00 78.94 97 ARG A O 1
ATOM 706 N N . GLU A 1 98 ? -4.007 4.894 -6.316 1.00 86.75 98 GLU A N 1
ATOM 707 C CA . GLU A 1 98 ? -4.259 5.769 -7.467 1.00 86.75 98 GLU A CA 1
ATOM 708 C C . GLU A 1 98 ? -2.962 6.279 -8.113 1.00 86.75 98 GLU A C 1
ATOM 710 O O . GLU A 1 98 ? -2.863 6.345 -9.337 1.00 86.75 98 GLU A O 1
ATOM 715 N N . ASN A 1 99 ? -1.942 6.588 -7.306 1.00 83.69 99 ASN A N 1
ATOM 716 C CA . ASN A 1 99 ? -0.695 7.231 -7.722 1.00 83.69 99 ASN A CA 1
ATOM 717 C C . ASN A 1 99 ? 0.558 6.480 -7.220 1.00 83.69 99 ASN A C 1
ATOM 719 O O . ASN A 1 99 ? 1.405 7.066 -6.534 1.00 83.69 99 ASN A O 1
ATOM 723 N N . PRO A 1 100 ? 0.767 5.206 -7.599 1.00 76.75 100 PRO A N 1
ATOM 724 C CA . PRO A 1 100 ? 1.877 4.404 -7.077 1.00 76.75 100 PRO A CA 1
ATOM 725 C C . PRO A 1 100 ? 3.258 5.017 -7.379 1.00 76.75 100 PRO A C 1
ATOM 727 O O . PRO A 1 100 ? 4.170 4.950 -6.555 1.00 76.75 100 PRO A O 1
ATOM 730 N N . GLY A 1 101 ? 3.411 5.705 -8.518 1.00 78.38 101 GLY A N 1
ATOM 731 C CA . GLY A 1 101 ? 4.668 6.349 -8.923 1.00 78.38 101 GLY A CA 1
ATOM 732 C C . GLY A 1 101 ? 5.134 7.508 -8.027 1.00 78.38 101 GLY A C 1
ATOM 733 O O . GLY A 1 101 ? 6.319 7.833 -8.034 1.00 78.38 101 GLY A O 1
ATOM 734 N N . ARG A 1 102 ? 4.251 8.118 -7.215 1.00 82.38 102 ARG A N 1
ATOM 735 C CA . ARG A 1 102 ? 4.647 9.158 -6.237 1.00 82.38 102 ARG A CA 1
ATOM 736 C C . ARG A 1 102 ? 5.484 8.595 -5.089 1.00 82.38 102 ARG A C 1
ATOM 738 O O . ARG A 1 102 ? 6.294 9.319 -4.514 1.00 82.38 102 ARG A O 1
ATOM 745 N N . TYR A 1 103 ? 5.286 7.320 -4.769 1.00 78.25 103 TYR A N 1
ATOM 746 C CA . TYR A 1 103 ? 5.853 6.675 -3.585 1.00 78.25 103 TYR A CA 1
ATOM 747 C C . TYR A 1 103 ? 6.852 5.567 -3.935 1.00 78.25 103 TYR A C 1
ATOM 749 O O . TYR A 1 103 ? 7.660 5.184 -3.092 1.00 78.25 103 TYR A O 1
ATOM 757 N N . ILE A 1 104 ? 6.851 5.093 -5.184 1.00 70.94 104 ILE A N 1
ATOM 758 C CA . ILE A 1 104 ? 7.773 4.074 -5.687 1.00 70.94 104 ILE A CA 1
ATOM 759 C C . ILE A 1 104 ? 8.725 4.725 -6.691 1.00 70.94 104 ILE A C 1
ATOM 761 O O . ILE A 1 104 ? 8.383 4.929 -7.854 1.00 70.94 104 ILE A O 1
ATOM 765 N N . LYS A 1 105 ? 9.948 5.037 -6.256 1.00 67.94 105 LYS A N 1
ATOM 766 C CA . LYS A 1 105 ? 11.025 5.448 -7.165 1.00 67.94 105 LYS A CA 1
ATOM 767 C C . LYS A 1 105 ? 11.805 4.215 -7.603 1.00 67.94 105 LYS A C 1
ATOM 769 O O . LYS A 1 105 ? 12.619 3.696 -6.846 1.00 67.94 105 LYS A O 1
ATOM 774 N N . LEU A 1 106 ? 11.555 3.751 -8.824 1.00 60.34 106 LEU A N 1
ATOM 775 C CA . LEU A 1 106 ? 12.360 2.705 -9.449 1.00 60.34 106 LEU A CA 1
ATOM 776 C C . LEU A 1 106 ? 13.707 3.317 -9.853 1.00 60.34 106 LEU A C 1
ATOM 778 O O . LEU A 1 106 ? 13.780 4.093 -10.803 1.00 60.34 106 LEU A O 1
ATOM 782 N N . GLN A 1 107 ? 14.766 3.016 -9.099 1.00 54.25 107 GLN A N 1
ATOM 783 C CA . GLN A 1 107 ? 16.125 3.344 -9.524 1.00 54.25 107 GLN A CA 1
ATOM 784 C C . GLN A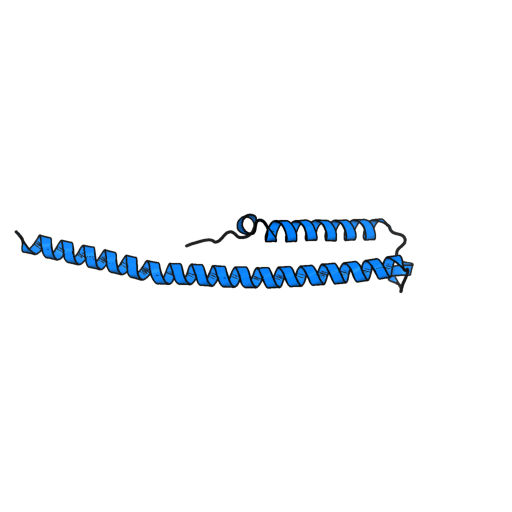 1 107 ? 16.583 2.298 -10.538 1.00 54.25 107 GLN A C 1
ATOM 786 O O . GLN A 1 107 ? 16.842 1.145 -10.191 1.00 54.25 107 GLN A O 1
ATOM 791 N N . ILE A 1 108 ? 16.631 2.723 -11.795 1.00 55.44 108 ILE A N 1
ATOM 792 C CA . ILE A 1 108 ? 17.239 1.997 -12.907 1.00 55.44 108 ILE A CA 1
ATOM 793 C C . ILE A 1 108 ? 18.721 2.389 -12.895 1.00 55.44 108 ILE A C 1
ATOM 795 O O . ILE A 1 108 ? 19.032 3.572 -13.045 1.00 55.44 108 ILE A O 1
ATOM 799 N N . PHE A 1 109 ? 19.593 1.423 -12.608 1.00 54.19 109 PHE A N 1
ATOM 800 C CA . PHE A 1 109 ? 21.046 1.532 -12.739 1.00 54.19 109 PHE A CA 1
ATOM 801 C C . PHE A 1 109 ? 21.478 0.581 -13.837 1.00 54.19 109 PHE A C 1
ATOM 803 O O . PHE A 1 109 ? 20.943 -0.555 -13.813 1.00 54.19 109 PHE A O 1
#

Mean predicted aligned error: 13.33 Å

Sequence (109 aa):
AGGARL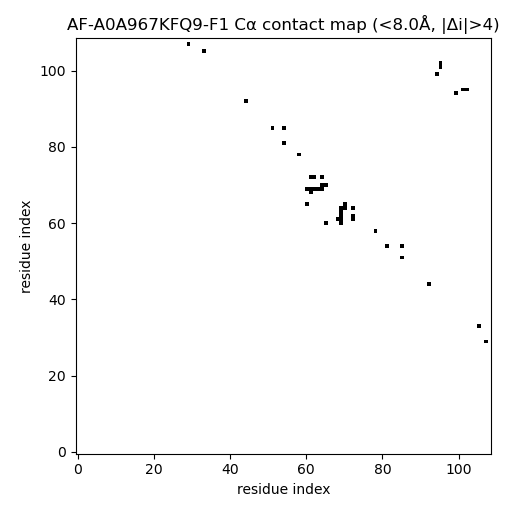TASLNRTADGLETAAEAGPEAASAIARADSTLASLNRTSATLDRAVGSLETVLARLERGEGTLGQLSRNDSLYVNLNRAAESLERLLTDLRENPGRYIKLQIF